Protein AF-A0AAV4UE41-F1 (afdb_monomer_lite)

Organism: Caerostris extrusa (NCBI:txid172846)

Structure (mmCIF, N/CA/C/O backbone):
data_AF-A0AAV4UE41-F1
#
_entry.id   AF-A0AAV4UE41-F1
#
loop_
_atom_site.group_PDB
_atom_site.id
_atom_site.type_symbol
_atom_site.label_atom_id
_atom_site.label_alt_id
_atom_site.label_comp_id
_atom_site.label_asym_id
_atom_site.label_entity_id
_atom_site.label_seq_id
_atom_site.pdbx_PDB_ins_code
_atom_site.Cartn_x
_atom_site.Cartn_y
_atom_site.Cartn_z
_atom_site.occupancy
_atom_site.B_iso_or_equiv
_atom_site.auth_seq_id
_atom_site.auth_comp_id
_atom_site.auth_asym_id
_atom_site.auth_atom_id
_atom_site.pdbx_PDB_model_num
ATOM 1 N N . MET A 1 1 ? -4.621 2.983 -0.440 1.00 83.88 1 MET A N 1
ATOM 2 C CA . MET A 1 1 ? -4.183 3.996 -1.448 1.00 83.88 1 MET A CA 1
ATOM 3 C C . MET A 1 1 ? -3.146 5.009 -0.924 1.00 83.88 1 MET A C 1
ATOM 5 O O . MET A 1 1 ? -2.341 5.491 -1.706 1.00 83.88 1 MET A O 1
ATOM 9 N N . CYS A 1 2 ? -3.103 5.334 0.379 1.00 90.38 2 CYS A N 1
ATOM 10 C CA . CYS A 1 2 ? -2.224 6.391 0.929 1.00 90.38 2 CYS A CA 1
ATOM 11 C C . CYS A 1 2 ? -0.725 6.255 0.574 1.00 90.38 2 CYS A C 1
ATOM 13 O O . CYS A 1 2 ? -0.108 7.206 0.104 1.00 90.38 2 CYS A O 1
ATOM 15 N N . LYS A 1 3 ? -0.146 5.058 0.737 1.00 90.69 3 LYS A N 1
ATOM 16 C CA . LYS A 1 3 ? 1.288 4.825 0.480 1.00 90.69 3 LYS A CA 1
ATOM 17 C C . LYS A 1 3 ? 1.675 5.012 -0.988 1.00 90.69 3 LYS A C 1
ATOM 19 O O . LYS A 1 3 ? 2.761 5.503 -1.273 1.00 90.69 3 LYS A O 1
ATOM 24 N N . GLU A 1 4 ? 0.792 4.626 -1.905 1.00 88.81 4 GLU A N 1
ATOM 25 C CA . GLU A 1 4 ? 1.003 4.823 -3.339 1.00 88.81 4 GLU A CA 1
ATOM 26 C C . GLU A 1 4 ? 0.993 6.313 -3.684 1.00 88.81 4 GLU A C 1
ATOM 28 O O . GLU A 1 4 ? 1.896 6.786 -4.366 1.00 88.81 4 GLU A O 1
ATOM 33 N N . ASN A 1 5 ? 0.072 7.081 -3.097 1.00 89.62 5 ASN A N 1
ATOM 34 C CA . ASN A 1 5 ? 0.054 8.534 -3.255 1.00 89.62 5 ASN A CA 1
ATOM 35 C C . ASN A 1 5 ? 1.329 9.209 -2.722 1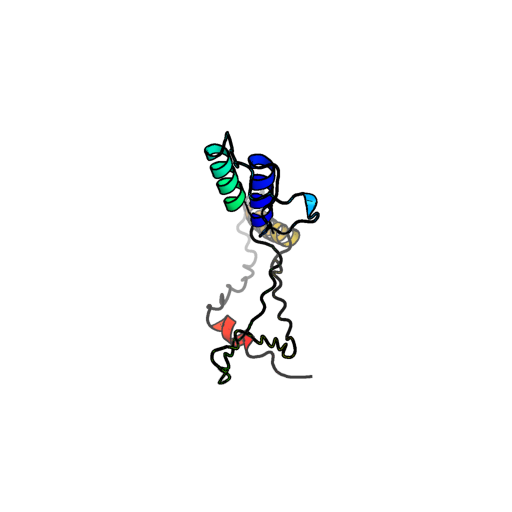.00 89.62 5 ASN A C 1
ATOM 37 O O . ASN A 1 5 ? 1.816 10.143 -3.354 1.00 89.62 5 ASN A O 1
ATOM 41 N N . CYS A 1 6 ? 1.906 8.731 -1.611 1.00 92.12 6 CYS A N 1
ATOM 42 C CA . CYS A 1 6 ? 3.202 9.231 -1.132 1.00 92.12 6 CYS A CA 1
ATOM 43 C C . CYS A 1 6 ? 4.314 9.004 -2.176 1.00 92.12 6 CYS A C 1
ATOM 45 O O . CYS A 1 6 ? 5.124 9.896 -2.429 1.00 92.12 6 CYS A O 1
ATOM 47 N N . MET A 1 7 ? 4.335 7.828 -2.815 1.00 89.69 7 MET A N 1
ATOM 48 C CA . MET A 1 7 ? 5.307 7.504 -3.868 1.00 89.69 7 MET A CA 1
ATOM 49 C C . MET A 1 7 ? 5.089 8.340 -5.131 1.00 89.69 7 MET A C 1
ATOM 51 O O . MET A 1 7 ? 6.060 8.824 -5.715 1.00 89.69 7 MET A O 1
ATOM 55 N N . ILE A 1 8 ? 3.830 8.553 -5.518 1.00 89.62 8 ILE A N 1
ATOM 56 C CA . ILE A 1 8 ? 3.451 9.442 -6.620 1.00 89.62 8 ILE A CA 1
ATOM 57 C C . ILE A 1 8 ? 3.985 10.847 -6.342 1.00 89.62 8 ILE A C 1
ATOM 59 O O . ILE A 1 8 ? 4.775 11.347 -7.140 1.00 89.62 8 ILE A O 1
ATOM 63 N N . TYR A 1 9 ? 3.663 11.427 -5.182 1.00 89.81 9 TYR A N 1
ATOM 64 C CA . TYR A 1 9 ? 4.123 12.761 -4.783 1.00 89.81 9 TYR A CA 1
ATOM 65 C C . TYR A 1 9 ? 5.651 12.891 -4.805 1.00 89.81 9 TYR A C 1
ATOM 67 O O . TYR A 1 9 ? 6.192 13.870 -5.330 1.00 89.81 9 TYR A O 1
ATOM 75 N N . PHE A 1 10 ? 6.358 11.889 -4.278 1.00 90.38 10 PHE A N 1
ATOM 76 C CA . PHE A 1 10 ? 7.816 11.846 -4.324 1.00 90.38 10 PHE A CA 1
ATOM 77 C C . PHE A 1 10 ? 8.319 11.861 -5.772 1.00 90.38 10 PHE A C 1
ATOM 79 O O . PHE A 1 10 ? 9.141 12.706 -6.128 1.00 90.38 10 PHE A O 1
ATOM 86 N N . SER A 1 11 ? 7.796 10.977 -6.626 1.00 87.50 11 SER A N 1
ATOM 87 C CA . SER A 1 11 ? 8.241 10.862 -8.019 1.00 87.50 11 SER A CA 1
ATOM 88 C C . SER A 1 11 ? 7.956 12.121 -8.843 1.00 87.50 11 SER A C 1
ATOM 90 O O . SER A 1 11 ? 8.850 12.615 -9.531 1.00 87.50 11 SER A O 1
ATOM 92 N N . THR A 1 12 ? 6.776 12.727 -8.694 1.00 88.00 12 THR A N 1
ATOM 93 C CA . THR A 1 12 ? 6.413 13.956 -9.410 1.00 88.00 12 THR A CA 1
ATOM 94 C C . THR A 1 12 ? 7.246 15.147 -8.959 1.00 88.00 12 THR A C 1
ATOM 96 O O . THR A 1 12 ? 7.590 16.001 -9.769 1.00 88.00 12 THR A O 1
ATOM 99 N N . THR A 1 13 ? 7.609 15.214 -7.680 1.00 87.94 13 THR A N 1
ATOM 100 C CA . THR A 1 13 ? 8.396 16.336 -7.148 1.00 87.94 13 THR A CA 1
ATOM 101 C C . THR A 1 13 ? 9.879 16.201 -7.494 1.00 87.94 13 THR A C 1
ATOM 103 O O . THR A 1 13 ? 10.534 17.183 -7.834 1.00 87.94 13 THR A O 1
ATOM 106 N N . CYS A 1 14 ? 10.403 14.978 -7.432 1.00 87.94 14 CYS A N 1
ATOM 107 C CA . CYS A 1 14 ? 11.822 14.665 -7.593 1.00 87.94 14 CYS A CA 1
ATOM 108 C C . CYS A 1 14 ? 12.214 14.521 -9.075 1.00 87.94 14 CYS A C 1
ATOM 110 O O . CYS A 1 14 ? 13.285 14.970 -9.473 1.00 87.94 14 CYS A O 1
ATOM 112 N N . TYR A 1 15 ? 11.329 13.953 -9.901 1.00 85.38 15 TYR A N 1
ATOM 113 C CA . TYR A 1 15 ? 11.615 13.605 -11.298 1.00 85.38 15 TYR A CA 1
ATOM 114 C C . TYR A 1 15 ? 10.673 14.260 -12.313 1.00 85.38 15 TYR A C 1
ATOM 116 O O . TYR A 1 15 ? 10.909 14.144 -13.513 1.00 85.38 15 TYR A O 1
ATOM 124 N N . ARG A 1 16 ? 9.621 14.961 -11.859 1.00 86.88 16 ARG A N 1
ATOM 125 C CA . ARG A 1 16 ? 8.569 15.547 -12.720 1.00 86.88 16 ARG A CA 1
ATOM 126 C C . ARG A 1 16 ? 7.885 14.529 -13.634 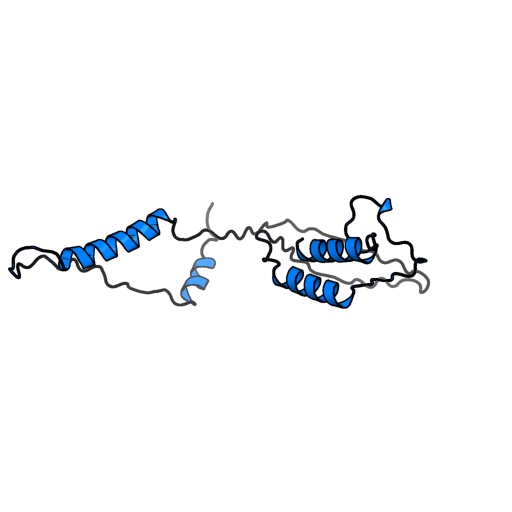1.00 86.88 16 ARG A C 1
ATOM 128 O O . ARG A 1 16 ? 7.362 14.890 -14.683 1.00 86.88 16 ARG A O 1
ATOM 135 N N . CYS A 1 17 ? 7.892 13.266 -13.226 1.00 86.88 17 CYS A N 1
ATOM 136 C CA . CYS A 1 17 ? 7.300 12.160 -13.957 1.00 86.88 17 CYS A CA 1
ATOM 137 C C . CYS A 1 17 ? 6.958 11.006 -13.005 1.00 86.88 17 CYS A C 1
ATOM 139 O O . CYS A 1 17 ? 7.407 10.965 -11.857 1.00 86.88 17 CYS A O 1
ATOM 141 N N . LEU A 1 18 ? 6.156 10.070 -13.499 1.00 87.31 18 LEU A N 1
ATOM 142 C CA . LEU A 1 18 ? 5.667 8.882 -12.816 1.00 87.31 18 LEU A CA 1
ATOM 143 C C . LEU A 1 18 ? 6.378 7.637 -13.341 1.00 87.31 18 LEU A C 1
ATOM 145 O O . LEU A 1 18 ? 6.675 7.504 -14.532 1.00 87.31 18 LEU A O 1
ATOM 149 N N . TRP A 1 19 ? 6.628 6.695 -12.438 1.00 81.00 19 TRP A N 1
ATOM 150 C CA . TRP A 1 19 ? 7.195 5.401 -12.799 1.00 81.00 19 TRP A CA 1
ATOM 151 C C . TRP A 1 19 ? 6.143 4.498 -13.448 1.00 81.00 19 TRP A C 1
ATOM 153 O O . TRP A 1 19 ? 4.966 4.555 -13.101 1.00 81.00 19 TRP A O 1
ATOM 163 N N . GLU A 1 20 ? 6.583 3.602 -14.337 1.00 78.88 20 GLU A N 1
ATOM 164 C CA . GLU A 1 20 ? 5.708 2.663 -15.065 1.00 78.88 20 GLU A CA 1
ATOM 165 C C . GLU A 1 20 ? 4.873 1.757 -14.141 1.00 78.88 20 GLU A C 1
ATOM 167 O O . GLU A 1 20 ? 3.815 1.283 -14.543 1.00 78.88 20 GLU A O 1
ATOM 172 N N . VAL A 1 21 ? 5.345 1.533 -12.911 1.00 80.00 21 VAL A N 1
ATOM 173 C CA . VAL A 1 21 ? 4.717 0.661 -11.906 1.00 80.00 21 VAL A CA 1
ATOM 174 C C . VAL A 1 21 ? 3.640 1.349 -11.060 1.00 80.00 21 VAL A C 1
ATOM 176 O O . VAL A 1 21 ? 2.994 0.679 -10.260 1.00 80.00 21 VAL A O 1
ATOM 179 N N . MET A 1 22 ? 3.462 2.667 -11.187 1.00 83.12 22 MET A N 1
ATOM 180 C CA . MET A 1 22 ? 2.451 3.418 -10.432 1.00 83.12 22 MET A CA 1
ATOM 181 C C . MET A 1 22 ? 1.132 3.476 -11.204 1.00 83.12 22 MET A C 1
ATOM 183 O O . MET A 1 22 ? 1.142 3.504 -12.437 1.00 83.12 22 MET A O 1
ATOM 187 N N . MET A 1 23 ? -0.008 3.546 -10.512 1.00 76.88 23 MET A N 1
ATOM 188 C CA . MET A 1 23 ? -1.277 3.833 -11.184 1.00 76.88 23 MET A CA 1
ATOM 189 C C . MET A 1 23 ? -1.305 5.302 -11.643 1.00 76.88 23 MET A C 1
ATOM 191 O O . MET A 1 23 ? -1.327 6.217 -10.823 1.00 76.88 23 MET A O 1
ATOM 195 N N . TYR A 1 24 ? -1.289 5.541 -12.959 1.00 72.44 24 TYR A N 1
ATOM 196 C CA . TYR A 1 24 ? -1.360 6.882 -13.558 1.00 72.44 24 TYR A CA 1
ATOM 197 C C . TYR A 1 24 ? -2.639 7.062 -14.383 1.00 72.44 24 TYR A C 1
ATOM 199 O O . TYR A 1 24 ? -3.095 6.148 -15.067 1.00 72.44 24 TYR A O 1
ATOM 207 N N . ASN A 1 25 ? -3.183 8.282 -14.362 1.00 69.62 25 ASN A N 1
ATOM 208 C CA . ASN A 1 25 ? -4.355 8.658 -15.159 1.00 69.62 25 ASN A CA 1
ATOM 209 C C . ASN A 1 25 ? -3.988 9.050 -16.600 1.00 69.62 25 ASN A C 1
ATOM 211 O O . ASN A 1 25 ? -4.840 8.988 -17.483 1.00 69.62 25 ASN A O 1
ATOM 215 N N . ASN A 1 26 ? -2.736 9.458 -16.852 1.00 76.25 26 ASN A N 1
ATOM 216 C CA . ASN A 1 26 ? -2.281 9.916 -18.162 1.00 76.25 26 ASN A CA 1
ATOM 217 C C . ASN A 1 26 ? -0.926 9.282 -18.538 1.00 76.25 26 ASN A C 1
ATOM 219 O O . ASN A 1 26 ? 0.046 9.437 -17.799 1.00 76.25 26 ASN A O 1
ATOM 223 N N . PRO A 1 27 ? -0.819 8.574 -19.679 1.00 69.50 27 PRO A N 1
ATOM 224 C CA . PRO A 1 27 ? 0.440 7.969 -20.118 1.00 69.50 27 PRO A CA 1
ATOM 225 C C . PRO A 1 27 ? 1.535 8.988 -20.467 1.00 69.50 27 PRO A C 1
ATOM 227 O O . PRO A 1 27 ? 2.697 8.593 -20.557 1.00 69.50 27 PRO A O 1
ATOM 230 N N . ALA A 1 28 ? 1.192 10.267 -20.660 1.00 69.56 28 ALA A N 1
ATOM 231 C CA . ALA A 1 28 ? 2.156 11.336 -20.927 1.00 69.56 28 ALA A CA 1
ATOM 232 C C . ALA A 1 28 ? 3.055 11.666 -19.721 1.00 69.56 28 ALA A C 1
ATOM 234 O O . ALA A 1 28 ? 4.144 12.197 -19.910 1.00 69.56 28 ALA A O 1
ATOM 235 N N . ASP A 1 29 ? 2.640 11.303 -18.504 1.00 76.44 29 ASP A N 1
ATOM 236 C CA . ASP A 1 29 ? 3.389 11.605 -17.280 1.00 76.44 29 ASP A CA 1
ATOM 237 C C . ASP A 1 29 ? 4.511 10.590 -17.004 1.00 76.44 29 ASP A C 1
ATOM 239 O O . ASP A 1 29 ? 5.170 10.663 -15.971 1.00 76.44 29 ASP A O 1
ATOM 243 N N . LYS A 1 30 ? 4.748 9.621 -17.897 1.00 83.62 30 LYS A N 1
ATOM 244 C CA . LYS A 1 30 ? 5.756 8.573 -17.696 1.00 83.62 30 LYS A CA 1
ATOM 245 C C . LYS A 1 30 ? 7.182 9.098 -17.810 1.00 83.62 30 LYS A C 1
ATOM 247 O O . LYS A 1 30 ? 7.538 9.811 -18.745 1.00 83.62 30 LYS A O 1
ATOM 252 N N . CYS A 1 31 ? 8.031 8.638 -16.899 1.00 81.19 31 CYS A N 1
ATOM 253 C CA . CYS A 1 31 ? 9.468 8.857 -16.972 1.00 81.19 31 CYS A CA 1
ATOM 254 C C . CYS A 1 31 ? 10.070 8.166 -18.209 1.00 81.19 31 CYS A C 1
ATOM 256 O O . CYS A 1 31 ? 9.893 6.962 -18.401 1.00 81.19 31 CYS A O 1
ATOM 258 N N . ASN A 1 32 ? 10.817 8.907 -19.036 1.00 82.75 32 ASN A N 1
ATOM 259 C CA . ASN A 1 32 ? 11.579 8.317 -20.137 1.00 82.75 32 ASN A CA 1
ATOM 260 C C . ASN A 1 32 ? 12.880 7.697 -19.600 1.00 82.75 32 ASN A C 1
ATOM 262 O O . ASN A 1 32 ? 13.552 8.284 -18.756 1.00 82.75 32 ASN A O 1
ATOM 266 N N . LYS A 1 33 ? 13.277 6.527 -20.106 1.00 72.69 33 LYS A N 1
ATOM 267 C CA . LYS A 1 33 ? 14.440 5.767 -19.605 1.00 72.69 33 LYS A CA 1
ATOM 268 C C . LYS A 1 33 ? 15.791 6.469 -19.820 1.00 72.69 33 LYS A C 1
ATOM 270 O O . LYS A 1 33 ? 16.793 5.998 -19.297 1.00 72.69 33 LYS A O 1
ATOM 275 N N . SER A 1 34 ? 15.833 7.559 -20.591 1.00 64.19 34 SER A N 1
ATOM 276 C CA . SER A 1 34 ? 17.070 8.209 -21.043 1.00 64.19 34 SER A CA 1
ATOM 277 C C . SER A 1 34 ? 17.442 9.505 -20.318 1.00 64.19 34 SER A C 1
ATOM 279 O O . SER A 1 34 ? 18.439 10.116 -20.693 1.00 64.19 34 SER A O 1
ATOM 281 N N . SER A 1 35 ? 16.650 9.986 -19.358 1.00 60.12 35 SER A N 1
ATOM 282 C CA . SER A 1 35 ? 16.989 11.205 -18.613 1.00 60.12 35 SER A CA 1
ATOM 283 C C . SER A 1 35 ? 17.756 10.864 -17.342 1.00 60.12 35 SER A C 1
ATOM 285 O O . SER A 1 35 ? 17.285 10.058 -16.543 1.00 60.12 35 SER A O 1
ATOM 287 N N . ASP A 1 36 ?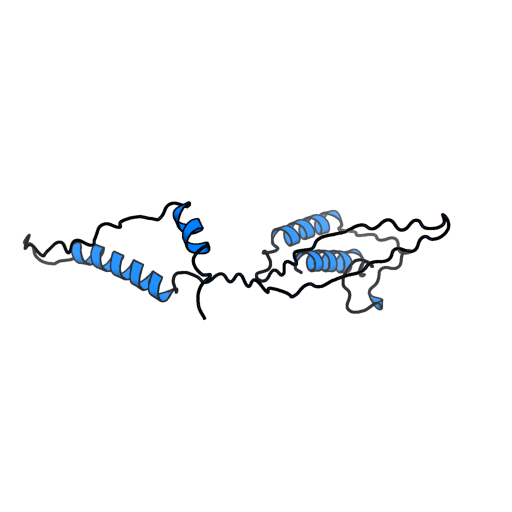 18.908 11.506 -17.133 1.00 60.59 36 ASP A N 1
ATOM 288 C CA . ASP A 1 36 ? 19.601 11.495 -15.846 1.00 60.59 36 ASP A CA 1
ATOM 289 C C . ASP A 1 36 ? 18.668 12.067 -14.774 1.00 60.59 36 ASP A C 1
ATOM 291 O O . ASP A 1 36 ? 18.402 13.268 -14.697 1.00 60.59 36 ASP A O 1
ATOM 295 N N . PHE A 1 37 ? 18.119 11.169 -13.963 1.00 71.25 37 PHE A N 1
ATOM 296 C CA . PHE A 1 37 ? 17.182 11.483 -12.898 1.00 71.25 37 PHE A CA 1
ATOM 297 C C . PHE A 1 37 ? 17.935 12.053 -11.697 1.00 71.25 37 PHE A C 1
ATOM 299 O O . PHE A 1 37 ? 18.181 11.362 -10.704 1.00 71.25 37 PHE A O 1
ATOM 306 N N . PHE A 1 38 ? 18.323 13.323 -11.787 1.00 78.44 38 PHE A N 1
ATOM 307 C CA . PHE A 1 38 ? 18.937 14.022 -10.669 1.00 78.44 38 PHE A CA 1
ATOM 308 C C . PHE A 1 38 ? 17.872 14.649 -9.769 1.00 78.44 38 PHE A C 1
ATOM 310 O O . PHE A 1 38 ? 17.051 15.447 -10.210 1.00 78.44 38 PHE A O 1
ATOM 317 N N . CYS A 1 39 ? 17.917 14.294 -8.488 1.00 84.31 39 CYS A N 1
ATOM 318 C CA . CYS A 1 39 ? 17.044 14.847 -7.467 1.00 84.31 39 CYS A CA 1
ATOM 319 C C . CYS A 1 39 ? 17.893 15.573 -6.437 1.00 84.31 39 CYS A C 1
ATOM 321 O O . CYS A 1 39 ? 18.512 14.959 -5.570 1.00 84.31 39 CYS A O 1
ATOM 323 N N . GLU A 1 40 ? 17.922 16.894 -6.563 1.00 84.44 40 GLU A N 1
ATOM 324 C CA . GLU A 1 40 ? 18.807 17.783 -5.809 1.00 84.44 40 GLU A CA 1
ATOM 325 C C . GLU A 1 40 ? 18.595 17.691 -4.289 1.00 84.44 40 GLU A C 1
ATOM 327 O O . GLU A 1 40 ? 19.534 17.846 -3.516 1.00 84.44 40 GLU A O 1
ATOM 332 N N . ARG A 1 41 ? 17.375 17.345 -3.852 1.00 87.12 41 ARG A N 1
ATOM 333 C CA . ARG A 1 41 ? 16.997 17.169 -2.437 1.00 87.12 41 ARG A CA 1
ATOM 334 C C . ARG A 1 41 ? 16.608 15.734 -2.092 1.00 87.12 41 ARG A C 1
ATOM 336 O O . ARG A 1 41 ? 15.628 15.503 -1.388 1.00 87.12 41 ARG A O 1
ATOM 343 N N . LYS A 1 42 ? 17.354 14.751 -2.597 1.00 87.00 42 LYS A N 1
ATOM 344 C CA . LYS A 1 42 ? 17.026 13.330 -2.400 1.00 87.00 42 LYS A CA 1
ATOM 345 C C . LYS A 1 42 ? 16.888 12.938 -0.924 1.00 87.00 42 LYS A C 1
ATOM 347 O O . LYS A 1 42 ? 15.933 12.255 -0.578 1.00 87.00 42 LYS A O 1
ATOM 352 N N . GLU A 1 43 ? 17.815 13.361 -0.067 1.00 90.44 43 GLU A N 1
ATOM 353 C CA . GLU A 1 43 ? 17.818 12.984 1.357 1.00 90.44 43 GLU A CA 1
ATOM 354 C C . GLU A 1 43 ? 16.602 13.537 2.103 1.00 90.44 43 GLU A C 1
ATOM 356 O O . GLU A 1 43 ? 15.887 12.780 2.755 1.00 90.44 43 GLU A O 1
ATOM 361 N N . GLN A 1 44 ? 16.306 14.828 1.927 1.00 91.06 44 GLN A N 1
ATOM 362 C CA . GLN A 1 44 ? 15.129 15.456 2.526 1.00 91.06 44 GLN A CA 1
ATOM 363 C C . GLN A 1 44 ? 13.832 14.801 2.031 1.00 91.06 44 GLN A C 1
ATOM 365 O O . GLN A 1 44 ? 12.961 14.459 2.824 1.00 91.06 44 GLN A O 1
ATOM 370 N N . MET A 1 45 ? 13.722 14.554 0.724 1.00 87.12 45 MET A N 1
ATOM 371 C CA . MET A 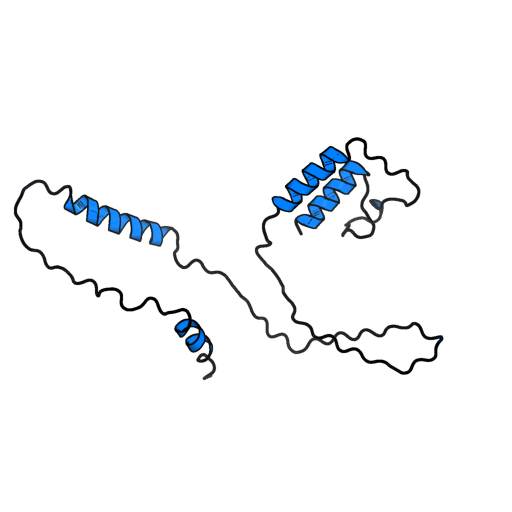1 45 ? 12.528 13.934 0.144 1.00 87.12 45 MET A CA 1
ATOM 372 C C . MET A 1 45 ? 12.333 12.487 0.616 1.00 87.12 45 MET A C 1
ATOM 374 O O . MET A 1 45 ? 11.200 12.033 0.750 1.00 87.12 45 MET A O 1
ATOM 378 N N . LEU A 1 46 ? 13.417 11.746 0.876 1.00 90.44 46 LEU A N 1
ATOM 379 C CA . LEU A 1 46 ? 13.340 10.404 1.460 1.00 90.44 46 LEU A CA 1
ATOM 380 C C . LEU A 1 46 ? 12.839 10.441 2.906 1.00 90.44 46 LEU A C 1
ATOM 382 O O . LEU A 1 46 ? 12.074 9.560 3.300 1.00 90.44 46 LEU A O 1
ATOM 386 N N . GLN A 1 47 ? 13.235 11.455 3.676 1.00 93.56 47 GLN A N 1
ATOM 387 C CA . GLN A 1 47 ? 12.716 11.659 5.024 1.00 93.56 47 GLN A CA 1
ATOM 388 C C . GLN A 1 47 ? 11.218 11.993 4.994 1.00 93.56 47 GLN A C 1
ATOM 390 O O . GLN A 1 47 ? 10.434 11.317 5.657 1.00 93.56 47 GLN A O 1
ATOM 395 N N . GLU A 1 48 ? 10.806 12.950 4.15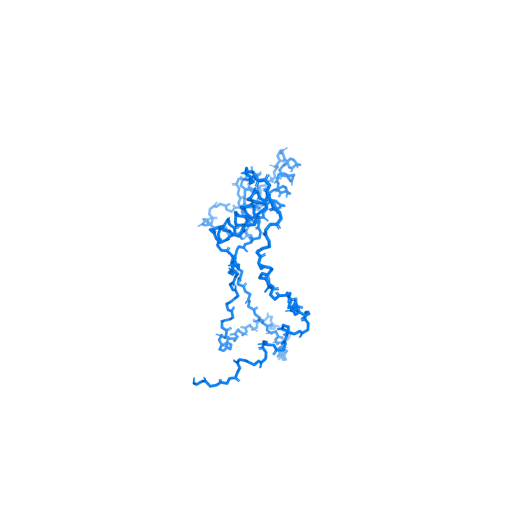9 1.00 91.88 48 GLU A N 1
ATOM 396 C CA . GLU A 1 48 ? 9.392 13.311 3.975 1.00 91.88 48 GLU A CA 1
ATOM 397 C C . GLU A 1 48 ? 8.553 12.116 3.493 1.00 91.88 48 GLU A C 1
ATOM 399 O O . GLU A 1 48 ? 7.415 11.923 3.921 1.00 91.88 48 GLU A O 1
ATOM 404 N N . LEU A 1 49 ? 9.122 11.262 2.635 1.00 93.00 49 LEU A N 1
ATOM 405 C CA . LEU A 1 49 ? 8.480 10.026 2.196 1.00 93.00 49 LEU A CA 1
ATOM 406 C C . LEU A 1 49 ? 8.286 9.038 3.356 1.00 93.00 49 LEU A C 1
ATOM 408 O O . LEU A 1 49 ? 7.231 8.404 3.443 1.00 93.00 49 LEU A O 1
ATOM 412 N N . GLY A 1 50 ? 9.283 8.908 4.236 1.00 94.06 50 GLY A N 1
ATOM 413 C CA . GLY A 1 50 ? 9.187 8.111 5.459 1.00 94.06 50 GLY A CA 1
ATOM 414 C C . GLY A 1 50 ? 8.063 8.614 6.362 1.00 94.06 50 GLY A C 1
ATOM 415 O O . GLY A 1 50 ? 7.146 7.861 6.685 1.00 94.06 50 GLY A O 1
ATOM 416 N N . GLU A 1 51 ? 8.062 9.914 6.650 1.00 95.38 51 GLU A N 1
ATOM 417 C CA . GLU A 1 51 ? 7.025 10.564 7.456 1.00 95.38 51 GLU A CA 1
ATOM 418 C C . GLU A 1 51 ? 5.627 10.417 6.831 1.00 95.38 51 GLU A C 1
ATOM 420 O O . GLU A 1 51 ? 4.663 10.108 7.533 1.00 95.38 51 GLU A O 1
ATOM 425 N N . CYS A 1 52 ? 5.493 10.567 5.509 1.00 94.31 52 CYS A N 1
ATOM 426 C CA . CYS A 1 52 ? 4.230 10.347 4.795 1.00 94.31 52 CYS A CA 1
ATOM 427 C C . CYS A 1 52 ? 3.733 8.909 4.973 1.00 94.31 52 CYS A C 1
ATOM 429 O O . CYS A 1 52 ? 2.558 8.672 5.266 1.00 94.31 52 CYS A O 1
ATOM 431 N N . ARG A 1 53 ? 4.637 7.934 4.831 1.00 93.25 53 ARG A N 1
ATOM 432 C CA . ARG A 1 53 ? 4.310 6.510 4.931 1.00 93.25 53 ARG A CA 1
ATOM 433 C C . ARG A 1 53 ? 3.904 6.108 6.344 1.00 93.25 53 ARG A C 1
ATOM 435 O O . ARG A 1 53 ? 3.011 5.269 6.484 1.00 93.25 53 ARG A O 1
ATOM 442 N N . ASP A 1 54 ? 4.544 6.687 7.350 1.00 94.56 54 ASP A N 1
ATOM 443 C CA . ASP A 1 54 ? 4.298 6.377 8.758 1.00 94.56 54 ASP A CA 1
ATOM 444 C C . ASP A 1 54 ? 3.027 7.065 9.275 1.00 94.56 54 ASP A C 1
ATOM 446 O O . ASP A 1 54 ? 2.276 6.478 10.054 1.00 94.56 54 ASP A O 1
ATOM 450 N N . ASN A 1 55 ? 2.707 8.252 8.754 1.00 95.38 55 ASN A N 1
ATOM 451 C CA . ASN A 1 55 ? 1.452 8.951 9.043 1.00 95.38 55 ASN A CA 1
ATOM 452 C C . ASN A 1 55 ? 0.239 8.394 8.274 1.00 95.38 55 ASN A C 1
ATOM 454 O O . ASN A 1 55 ? -0.899 8.816 8.518 1.00 95.38 55 ASN A O 1
ATOM 458 N N . CYS A 1 56 ? 0.434 7.437 7.359 1.00 93.62 56 CYS A N 1
ATOM 459 C CA . CYS A 1 56 ? -0.677 6.789 6.672 1.00 93.62 56 CYS A CA 1
ATOM 460 C C . CYS A 1 56 ? -1.517 5.967 7.655 1.00 93.62 56 CYS A C 1
ATOM 462 O O . CYS A 1 56 ? -1.127 4.888 8.109 1.00 93.62 56 CYS A O 1
ATOM 464 N N . LYS A 1 57 ? -2.738 6.442 7.910 1.00 90.75 57 LYS A N 1
ATOM 465 C CA . LYS A 1 57 ? -3.746 5.684 8.652 1.00 90.75 57 LYS A CA 1
ATOM 466 C C . LYS A 1 57 ? -4.118 4.405 7.892 1.00 90.75 57 LYS A C 1
ATOM 468 O O . LYS A 1 57 ? -4.107 4.398 6.657 1.00 90.75 57 LYS A O 1
ATOM 473 N N . PRO A 1 58 ? -4.458 3.318 8.604 1.00 87.62 58 PRO A N 1
ATOM 474 C CA . PRO A 1 58 ? -4.985 2.130 7.953 1.00 87.62 58 PRO A CA 1
ATOM 475 C C . PRO A 1 58 ? -6.292 2.470 7.228 1.00 87.62 58 PRO A C 1
ATOM 477 O O . PRO A 1 58 ? -7.111 3.225 7.748 1.00 87.62 58 PRO A O 1
ATOM 480 N N . ASP A 1 59 ? -6.493 1.883 6.048 1.00 84.81 59 ASP A N 1
ATOM 481 C CA . ASP A 1 59 ? -7.746 2.043 5.309 1.00 84.81 59 ASP A CA 1
ATOM 482 C C . ASP A 1 59 ? -8.928 1.534 6.161 1.00 84.81 59 ASP A C 1
ATOM 484 O O . ASP A 1 59 ? -8.861 0.443 6.740 1.00 84.81 59 ASP A O 1
ATOM 488 N N . CYS A 1 60 ? -10.000 2.332 6.245 1.00 83.69 60 CYS A N 1
ATOM 489 C CA . CYS A 1 60 ? -11.213 1.994 7.004 1.00 83.69 60 CYS A CA 1
ATOM 490 C C . CYS A 1 60 ? -11.964 0.807 6.393 1.00 83.69 60 CYS A C 1
ATOM 492 O O . CYS A 1 60 ? -12.600 0.037 7.106 1.00 83.69 60 CYS A O 1
ATOM 494 N N . VAL A 1 61 ? -11.883 0.669 5.069 1.00 83.81 61 VAL A N 1
ATOM 495 C CA . VAL A 1 61 ? -12.486 -0.425 4.312 1.00 83.81 61 VAL A CA 1
ATOM 496 C C . VAL A 1 61 ? -11.360 -1.264 3.735 1.00 83.81 61 VAL A C 1
ATOM 498 O O . VAL A 1 61 ? -10.478 -0.749 3.049 1.00 83.81 61 VAL A O 1
ATOM 501 N N . LYS A 1 62 ? -11.383 -2.564 4.028 1.00 84.50 62 LYS A N 1
ATOM 502 C CA . LYS A 1 62 ? -10.409 -3.528 3.519 1.00 84.50 62 LYS A CA 1
ATOM 503 C C . LYS A 1 62 ? -11.157 -4.698 2.905 1.00 84.50 62 LYS A C 1
ATOM 505 O O . LYS A 1 62 ? -11.863 -5.408 3.612 1.00 84.50 62 LYS A O 1
ATOM 510 N N . PHE A 1 63 ? -10.958 -4.908 1.610 1.00 84.25 63 PHE A N 1
ATOM 511 C CA . PHE A 1 63 ? -11.417 -6.107 0.922 1.00 84.25 63 PHE A CA 1
ATOM 512 C C . PHE A 1 63 ? -10.321 -7.165 1.014 1.00 84.25 63 PHE A C 1
ATOM 514 O O . PHE A 1 63 ? -9.158 -6.888 0.713 1.00 84.25 63 PHE A O 1
ATOM 521 N N . LYS A 1 64 ? -10.680 -8.362 1.472 1.00 84.19 64 LYS A N 1
ATOM 522 C CA . LYS A 1 64 ? -9.794 -9.525 1.477 1.00 84.19 64 LYS A CA 1
ATOM 523 C C . LYS A 1 64 ? -10.466 -10.619 0.670 1.00 84.19 64 LYS A C 1
ATOM 525 O O . LYS A 1 64 ? -11.613 -10.948 0.943 1.00 84.19 64 LYS A O 1
ATOM 530 N N . TYR A 1 65 ? -9.731 -11.167 -0.283 1.00 86.00 65 TYR A N 1
ATOM 531 C CA . TYR A 1 65 ? -10.179 -12.288 -1.091 1.00 86.00 65 TYR A CA 1
ATOM 532 C C . TYR A 1 65 ? -9.368 -13.505 -0.652 1.00 86.00 65 TYR A C 1
ATOM 534 O O . TYR A 1 65 ? -8.148 -13.493 -0.844 1.00 86.00 65 TYR A O 1
ATOM 542 N N . PRO A 1 66 ? -9.975 -14.502 0.015 1.00 86.19 66 PRO A N 1
ATOM 543 C CA . PRO A 1 66 ? -9.307 -15.779 0.200 1.00 86.19 66 PRO A CA 1
ATOM 544 C C . PRO A 1 66 ? -9.093 -16.402 -1.181 1.00 86.19 66 PRO A C 1
ATOM 546 O O . PRO A 1 66 ? -9.958 -16.314 -2.050 1.00 86.19 66 PRO A O 1
ATOM 549 N N . TYR A 1 67 ? -7.922 -16.981 -1.403 1.00 88.56 67 TYR A N 1
ATOM 550 C CA . TYR A 1 67 ? -7.604 -17.643 -2.658 1.00 88.56 67 TYR A CA 1
ATOM 551 C C . TYR A 1 67 ? -6.765 -18.883 -2.388 1.00 88.56 67 TYR A C 1
ATOM 553 O O . TYR A 1 67 ? -5.977 -18.928 -1.439 1.00 88.56 67 TYR A O 1
ATOM 561 N N . THR A 1 68 ? -6.915 -19.866 -3.265 1.00 89.31 68 THR A N 1
ATOM 562 C CA . THR A 1 68 ? -6.114 -21.086 -3.283 1.00 89.31 68 THR A CA 1
ATOM 563 C C . THR A 1 68 ? -5.426 -21.165 -4.636 1.00 89.31 68 THR A C 1
ATOM 565 O O . THR A 1 68 ? -6.044 -20.910 -5.667 1.00 89.31 68 THR A O 1
ATOM 568 N N . ILE A 1 69 ? -4.125 -21.455 -4.629 1.00 91.56 69 ILE A N 1
ATOM 569 C CA . ILE A 1 69 ? -3.336 -21.610 -5.851 1.00 91.56 69 ILE A CA 1
ATOM 570 C C . ILE A 1 69 ? -3.136 -23.101 -6.077 1.00 91.56 69 ILE A C 1
ATOM 572 O O . ILE A 1 69 ? -2.557 -23.783 -5.234 1.00 91.56 69 ILE A O 1
ATOM 576 N N . GLU A 1 70 ? -3.595 -23.584 -7.226 1.00 91.31 70 GLU A N 1
ATOM 577 C CA . GLU A 1 70 ? -3.340 -24.943 -7.685 1.00 91.31 70 GLU A CA 1
ATOM 578 C C . GLU A 1 70 ? -2.444 -24.891 -8.920 1.00 91.31 70 GLU A C 1
ATOM 580 O O . GLU A 1 70 ? -2.834 -24.403 -9.981 1.00 91.31 70 GLU A O 1
ATOM 585 N N . GLU A 1 71 ? -1.219 -25.392 -8.787 1.00 89.06 71 GLU A N 1
ATOM 586 C CA . GLU A 1 71 ? -0.292 -25.490 -9.909 1.00 89.06 71 GLU A CA 1
ATOM 587 C C . GLU A 1 71 ? -0.516 -26.807 -10.642 1.00 89.06 71 GLU A C 1
ATOM 589 O O . GLU A 1 71 ? -0.532 -27.881 -10.042 1.00 89.06 71 GLU A O 1
ATOM 594 N N . HIS A 1 72 ? -0.716 -26.737 -11.955 1.00 83.12 72 HIS A N 1
ATOM 595 C CA . HIS A 1 72 ? -0.833 -27.919 -12.799 1.00 83.12 72 HIS A CA 1
ATOM 596 C C . HIS A 1 72 ? 0.271 -27.875 -13.847 1.00 83.12 72 HIS A C 1
ATOM 598 O O . HIS A 1 72 ? 0.218 -27.110 -14.813 1.00 83.12 72 HIS A O 1
ATOM 604 N N . THR A 1 73 ? 1.285 -28.717 -13.667 1.00 77.81 73 THR A N 1
ATOM 605 C CA . THR A 1 73 ? 2.331 -28.919 -14.666 1.00 77.81 73 THR A CA 1
ATOM 606 C C . THR A 1 73 ? 1.755 -29.727 -15.819 1.00 77.81 73 THR A C 1
ATOM 608 O O . THR A 1 73 ? 1.583 -30.942 -15.750 1.00 77.81 73 THR A O 1
ATOM 611 N N . ARG A 1 74 ? 1.443 -29.043 -16.918 1.00 70.75 74 ARG A N 1
ATOM 612 C CA . ARG A 1 74 ? 1.258 -29.720 -18.201 1.00 70.75 74 ARG A CA 1
ATOM 613 C C . ARG A 1 74 ? 2.643 -30.120 -18.701 1.00 70.75 74 ARG A C 1
ATOM 615 O O . ARG A 1 74 ? 3.560 -29.303 -18.661 1.00 70.75 74 ARG A O 1
ATOM 622 N N . ILE A 1 75 ? 2.803 -31.362 -19.157 1.00 71.31 75 ILE A N 1
ATOM 623 C CA . ILE A 1 75 ? 4.005 -31.773 -19.891 1.00 71.31 75 ILE A CA 1
ATOM 624 C C . ILE A 1 75 ? 4.000 -30.951 -21.178 1.00 71.31 75 ILE A C 1
ATOM 626 O O . ILE A 1 75 ? 3.228 -31.229 -22.094 1.00 71.31 75 ILE A O 1
ATOM 630 N N . LYS A 1 76 ? 4.779 -29.873 -21.190 1.00 63.06 76 LYS A N 1
ATOM 631 C CA . LYS A 1 76 ? 4.932 -28.986 -22.337 1.00 63.06 76 LYS A CA 1
ATOM 632 C C . LYS A 1 76 ? 6.209 -29.346 -23.074 1.00 63.06 76 LYS A C 1
ATOM 634 O O . LYS A 1 76 ? 7.211 -29.705 -22.453 1.00 63.06 76 LYS A O 1
ATOM 639 N N . ASP A 1 77 ? 6.173 -29.232 -24.396 1.00 72.50 77 ASP A N 1
ATOM 640 C CA . ASP A 1 77 ? 7.388 -29.252 -25.198 1.00 72.50 77 ASP A CA 1
ATOM 641 C C . ASP A 1 77 ? 8.354 -28.166 -24.690 1.00 72.50 77 ASP A C 1
ATOM 643 O O . ASP A 1 77 ? 7.917 -27.068 -24.340 1.00 72.50 77 ASP A O 1
ATOM 647 N N . PRO A 1 78 ? 9.675 -28.404 -24.693 1.00 69.12 78 PRO A N 1
ATOM 648 C CA . PRO A 1 78 ? 10.673 -27.492 -24.120 1.00 69.12 78 PRO A CA 1
ATOM 649 C C . PRO A 1 78 ? 10.751 -26.110 -24.799 1.00 69.12 78 PRO A C 1
ATOM 651 O O . PRO A 1 78 ? 11.535 -25.263 -24.381 1.00 69.12 78 PRO A O 1
ATOM 654 N N . LYS A 1 79 ? 9.970 -25.876 -25.862 1.00 73.44 79 LYS A N 1
ATOM 655 C CA . LYS A 1 79 ? 9.863 -24.595 -26.575 1.00 73.44 79 LYS A CA 1
ATOM 656 C C . LYS A 1 79 ? 8.621 -23.784 -26.208 1.00 73.44 79 LYS A C 1
ATOM 658 O O . LYS A 1 79 ? 8.519 -22.644 -26.653 1.00 73.44 79 LYS A O 1
ATOM 663 N N . ASP A 1 80 ? 7.689 -24.345 -25.445 1.00 76.06 80 ASP A N 1
ATOM 664 C CA . ASP A 1 80 ? 6.450 -23.660 -25.093 1.00 76.06 80 ASP A CA 1
ATOM 665 C C . ASP A 1 80 ? 6.591 -22.961 -23.733 1.00 76.06 80 ASP A C 1
ATOM 667 O O . ASP A 1 80 ? 6.529 -23.586 -22.675 1.00 76.06 80 ASP A O 1
ATOM 671 N N . SER A 1 81 ? 6.801 -21.643 -23.768 1.00 79.12 81 SER A N 1
ATOM 672 C CA . SER A 1 81 ? 6.891 -20.775 -22.586 1.00 79.12 81 SER A CA 1
ATOM 673 C C . SER A 1 81 ? 5.536 -20.202 -22.155 1.00 79.12 81 SER A C 1
ATOM 675 O O . SER A 1 81 ? 5.481 -19.240 -21.386 1.00 79.12 81 SER A O 1
ATOM 677 N N . THR A 1 82 ? 4.429 -20.763 -22.645 1.00 82.38 82 THR A N 1
ATOM 678 C CA . THR A 1 82 ? 3.090 -20.259 -22.333 1.00 82.38 82 THR A CA 1
ATOM 679 C C . THR A 1 82 ? 2.714 -20.576 -20.882 1.00 82.38 82 THR A C 1
ATOM 681 O O . THR A 1 82 ? 2.827 -21.721 -20.441 1.00 82.38 82 THR A O 1
ATOM 684 N N . ILE A 1 83 ? 2.216 -19.588 -20.139 1.00 83.62 83 ILE A N 1
ATOM 685 C CA . ILE A 1 83 ? 1.648 -19.769 -18.796 1.00 83.62 83 ILE A CA 1
ATOM 686 C C . ILE A 1 83 ? 0.133 -19.609 -18.922 1.00 83.62 83 ILE A C 1
ATOM 688 O O . ILE A 1 83 ? -0.342 -18.533 -19.275 1.00 83.62 83 ILE A O 1
ATOM 692 N N . ASP A 1 84 ? -0.617 -20.676 -18.639 1.00 85.75 84 ASP A N 1
ATOM 693 C CA . ASP A 1 84 ? -2.081 -20.631 -18.598 1.00 85.75 84 ASP A CA 1
ATOM 694 C C . ASP A 1 84 ? -2.529 -20.330 -17.167 1.00 85.75 84 ASP A C 1
ATOM 696 O O . ASP A 1 84 ? -2.289 -21.126 -16.259 1.00 85.75 84 ASP A O 1
ATOM 700 N N . ILE A 1 85 ? -3.194 -19.192 -16.966 1.00 89.38 85 ILE A N 1
ATOM 701 C CA . ILE A 1 85 ? -3.759 -18.797 -15.671 1.00 89.38 85 ILE A CA 1
ATOM 702 C C . ILE A 1 85 ? -5.276 -18.931 -15.764 1.00 89.38 85 ILE A C 1
ATOM 704 O O . ILE A 1 85 ? -5.917 -18.238 -16.553 1.00 89.38 85 ILE A O 1
ATOM 708 N N . VAL A 1 86 ? -5.858 -19.816 -14.955 1.00 89.56 86 VAL A N 1
ATOM 709 C CA . VAL A 1 86 ? -7.312 -19.993 -14.863 1.00 89.56 86 VAL A CA 1
ATOM 710 C C . VAL A 1 86 ? -7.773 -19.475 -13.509 1.00 89.56 86 VAL A C 1
ATOM 712 O O . VAL A 1 86 ? -7.447 -20.055 -12.479 1.00 89.56 86 VAL A O 1
ATOM 715 N N . VAL A 1 87 ? -8.538 -18.383 -13.511 1.00 90.25 87 VAL A N 1
ATOM 716 C CA . VAL A 1 87 ? -9.154 -17.829 -12.299 1.00 90.25 87 VAL A CA 1
ATOM 717 C C . VAL A 1 87 ? -10.571 -18.377 -12.192 1.00 90.25 87 VAL A C 1
ATOM 719 O O . VAL A 1 87 ? -11.401 -18.122 -13.065 1.00 90.25 87 VAL A O 1
ATOM 722 N N . ARG A 1 88 ? -10.843 -19.144 -11.136 1.00 88.88 88 ARG A N 1
ATOM 723 C CA . ARG A 1 88 ? -12.188 -19.612 -10.790 1.00 88.88 88 ARG A CA 1
ATOM 724 C C . ARG A 1 88 ? -12.667 -18.854 -9.560 1.00 88.88 88 ARG A C 1
ATOM 726 O O . ARG A 1 88 ? -11.909 -18.683 -8.612 1.00 88.88 88 ARG A O 1
ATOM 733 N N . VAL A 1 89 ? -13.898 -18.361 -9.623 1.00 84.94 89 VAL A N 1
ATOM 734 C CA . VAL A 1 89 ? -14.572 -17.697 -8.507 1.00 84.94 89 VAL A CA 1
ATOM 735 C C . VAL A 1 89 ? -15.689 -18.633 -8.083 1.00 84.94 89 VAL A C 1
ATOM 737 O O . VAL A 1 89 ? -16.706 -18.717 -8.769 1.00 84.94 89 VAL A O 1
ATOM 740 N N . ASP A 1 90 ? -15.458 -19.371 -7.005 1.00 79.69 90 ASP A N 1
ATOM 741 C CA . ASP A 1 90 ? -16.509 -20.156 -6.363 1.00 79.69 90 ASP A CA 1
ATOM 742 C C . ASP A 1 90 ? -17.478 -19.195 -5.655 1.00 79.69 90 ASP A C 1
ATOM 744 O O . ASP A 1 90 ? -17.092 -18.071 -5.316 1.00 79.69 90 ASP A O 1
ATOM 748 N N . GLU A 1 91 ? -18.749 -19.589 -5.520 1.00 71.75 91 GLU A N 1
ATOM 749 C CA . GLU A 1 91 ? -19.851 -18.732 -5.056 1.00 71.75 91 GLU A CA 1
ATOM 750 C C . GLU A 1 91 ? -19.427 -17.827 -3.885 1.00 71.75 91 GLU A C 1
ATOM 752 O O . GLU A 1 91 ? -19.042 -18.323 -2.824 1.00 71.75 91 GLU A O 1
ATOM 757 N N . PRO A 1 92 ? -19.435 -16.492 -4.065 1.00 66.25 92 PRO A N 1
ATOM 758 C CA . PRO A 1 92 ? -18.818 -15.608 -3.096 1.00 66.25 92 PRO A CA 1
ATOM 759 C C . PRO A 1 92 ? -19.716 -15.478 -1.867 1.00 66.25 92 PRO A C 1
ATOM 761 O O . PRO A 1 92 ? -20.647 -14.671 -1.843 1.00 66.25 92 PRO A O 1
ATOM 764 N N . GLU A 1 93 ? -19.403 -16.216 -0.808 1.00 68.44 93 GLU A N 1
ATOM 765 C CA . GLU A 1 93 ? -19.874 -15.877 0.530 1.00 68.44 93 GLU A CA 1
ATOM 766 C C . GLU A 1 93 ? -19.219 -14.554 0.954 1.00 68.44 93 GLU A C 1
ATOM 768 O O . GLU A 1 93 ? -18.053 -14.485 1.357 1.00 68.44 93 GLU A O 1
ATOM 773 N N . ILE A 1 94 ? -19.956 -13.450 0.808 1.00 75.81 94 ILE A N 1
ATOM 774 C CA . ILE A 1 94 ? -19.466 -12.124 1.187 1.00 75.81 94 ILE A CA 1
ATOM 775 C C . ILE A 1 94 ? -19.574 -11.978 2.707 1.00 75.81 94 ILE A C 1
ATOM 777 O O . ILE A 1 94 ? -20.610 -11.590 3.247 1.00 75.81 94 ILE A O 1
ATOM 781 N N . LEU A 1 95 ? -18.470 -12.232 3.406 1.00 76.12 95 LEU A N 1
ATOM 782 C CA . LEU A 1 95 ? -18.358 -11.963 4.838 1.00 76.12 95 LEU A CA 1
ATOM 783 C C . LEU A 1 95 ? -18.110 -10.464 5.083 1.00 76.12 95 LEU A C 1
ATOM 785 O O . LEU A 1 95 ? -17.008 -9.952 4.867 1.00 76.12 95 LEU A O 1
ATOM 789 N N . VAL A 1 96 ? -19.131 -9.747 5.565 1.00 81.44 96 VAL A N 1
ATOM 790 C CA . VAL A 1 96 ? -19.030 -8.317 5.910 1.00 81.44 96 VAL A CA 1
ATOM 791 C C . VAL A 1 96 ? -18.758 -8.144 7.404 1.00 81.44 96 VAL A C 1
ATOM 793 O O . VAL A 1 96 ? -19.658 -8.223 8.237 1.00 81.44 96 VAL A O 1
ATOM 796 N N . LEU A 1 97 ? -17.507 -7.840 7.755 1.00 79.19 97 LEU A N 1
ATOM 797 C CA . LEU A 1 97 ? -17.125 -7.467 9.119 1.00 79.19 97 LEU A CA 1
ATOM 798 C C . LEU A 1 97 ? -17.273 -5.950 9.304 1.00 79.19 97 LEU A C 1
ATOM 800 O O . LEU A 1 97 ? -16.478 -5.175 8.774 1.00 79.19 97 LEU A O 1
ATOM 804 N N . SER A 1 98 ? -18.276 -5.521 10.074 1.00 84.56 98 SER A N 1
ATOM 805 C CA . SER A 1 98 ? -18.518 -4.105 10.378 1.00 84.56 98 SER A C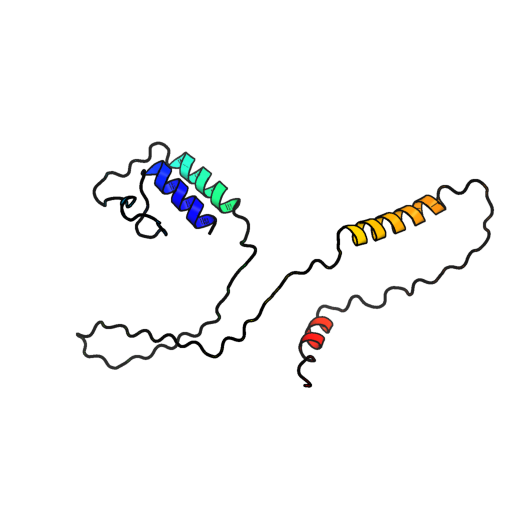A 1
ATOM 806 C C . SER A 1 98 ? -18.312 -3.816 11.860 1.00 84.56 98 SER A C 1
ATOM 808 O O . SER A 1 98 ? -18.999 -4.373 12.713 1.00 84.56 98 SER A O 1
ATOM 810 N N . HIS A 1 99 ? -17.424 -2.874 12.175 1.00 82.75 99 HIS A N 1
ATOM 811 C CA . HIS A 1 99 ? -17.281 -2.365 13.535 1.00 82.75 99 HIS A CA 1
ATOM 812 C C . HIS A 1 99 ? -18.447 -1.423 13.868 1.00 82.75 99 HIS A C 1
ATOM 814 O O . HIS A 1 99 ? -18.585 -0.361 13.260 1.00 82.75 99 HIS A O 1
ATOM 820 N N . LYS A 1 100 ? -19.276 -1.799 14.846 1.00 81.62 100 LYS A N 1
ATOM 821 C CA . LYS A 1 100 ? -20.307 -0.930 15.427 1.00 81.62 100 LYS A CA 1
ATOM 822 C C . LYS A 1 100 ? -19.862 -0.517 16.834 1.00 81.62 100 LYS A C 1
ATOM 824 O O . LYS A 1 100 ? -19.600 -1.407 17.643 1.00 81.62 100 LYS A O 1
ATOM 829 N N . PRO A 1 101 ? -19.741 0.788 17.142 1.00 81.50 101 PRO A N 1
ATOM 830 C CA . PRO A 1 101 ? -19.418 1.217 18.500 1.00 81.50 101 PRO A CA 1
ATOM 831 C C . PRO A 1 101 ? -20.522 0.752 19.461 1.00 81.50 101 PRO A C 1
ATOM 833 O O . PRO A 1 101 ? -21.701 0.871 19.142 1.00 81.50 101 PRO A O 1
ATOM 836 N N . GLN A 1 102 ? -20.138 0.211 20.622 1.00 76.94 102 GLN A N 1
ATOM 837 C CA . GLN A 1 102 ? -21.084 -0.322 21.617 1.00 76.94 102 GLN A CA 1
ATOM 838 C C . GLN A 1 102 ? -21.922 0.763 22.304 1.00 76.94 102 GLN A C 1
ATOM 840 O O . GLN A 1 102 ? -23.001 0.462 22.795 1.00 76.94 102 GLN A O 1
ATOM 845 N N . TYR A 1 103 ? -21.429 2.003 22.328 1.00 76.25 103 TYR A N 1
ATOM 846 C CA . TYR A 1 103 ? -22.109 3.141 22.936 1.00 76.25 103 TYR A CA 1
ATOM 847 C C . TYR A 1 103 ? -22.123 4.304 21.960 1.00 76.25 103 TYR A C 1
ATOM 849 O O . TYR A 1 103 ? -21.082 4.674 21.400 1.00 76.25 103 TYR A O 1
ATOM 857 N N . MET A 1 104 ? -23.288 4.916 21.783 1.00 75.88 104 MET A N 1
ATOM 858 C CA . MET A 1 104 ? -23.355 6.234 21.162 1.00 75.88 104 MET A CA 1
ATOM 859 C C . MET A 1 104 ? -22.905 7.291 22.178 1.00 75.88 104 MET A C 1
ATOM 861 O O . MET A 1 104 ? -23.071 7.115 23.383 1.00 75.88 104 MET A O 1
ATOM 865 N N . GLY A 1 105 ? -22.327 8.407 21.713 1.00 75.12 105 GLY A N 1
ATOM 866 C CA . GLY A 1 105 ? -21.772 9.435 22.609 1.00 75.12 105 GLY A CA 1
ATOM 867 C C . GLY A 1 105 ? -22.755 9.877 23.701 1.00 75.12 105 GLY A C 1
ATOM 868 O O . GLY A 1 105 ? -22.362 10.040 24.850 1.00 75.12 105 GLY A O 1
ATOM 869 N N . VAL A 1 106 ? -24.046 9.967 23.367 1.00 75.44 106 VAL A N 1
ATOM 870 C CA . VAL A 1 106 ? -25.128 10.327 24.298 1.00 75.44 106 VAL A CA 1
ATOM 871 C C . VAL A 1 106 ? -25.238 9.345 25.469 1.00 75.44 106 VAL A C 1
ATOM 873 O O . VAL A 1 106 ? -25.340 9.778 26.610 1.00 75.44 106 VAL A O 1
ATOM 876 N N . GLU A 1 107 ? -25.152 8.040 25.216 1.00 78.50 107 GLU A N 1
ATOM 877 C CA . GLU A 1 107 ? -25.266 7.003 26.250 1.00 78.50 107 GLU A CA 1
ATOM 878 C C . GLU A 1 107 ? -24.062 7.027 27.193 1.00 78.50 107 GLU A C 1
ATOM 880 O O . GLU A 1 107 ? -24.219 6.901 28.408 1.00 78.50 107 GLU A O 1
ATOM 885 N N . LEU A 1 108 ? -22.865 7.272 26.648 1.00 82.12 108 LEU A N 1
ATOM 886 C CA . LEU A 1 108 ? -21.648 7.426 27.441 1.00 82.12 108 LEU A CA 1
ATOM 887 C C . LEU A 1 108 ? -21.740 8.653 28.361 1.00 82.12 108 LEU A C 1
ATOM 889 O O . LEU A 1 108 ? -21.419 8.564 29.547 1.00 82.12 108 LEU A O 1
ATOM 893 N N . PHE A 1 109 ? -22.221 9.788 27.841 1.00 81.19 109 PHE A N 1
ATOM 894 C CA . PHE A 1 109 ? -22.422 10.998 28.640 1.00 81.19 109 PHE A CA 1
ATOM 895 C C . PHE A 1 109 ? -23.514 10.822 29.696 1.00 81.19 109 PHE A C 1
ATOM 897 O O . PHE A 1 109 ? -23.347 11.303 30.815 1.00 81.19 109 PHE A O 1
ATOM 904 N N . SER A 1 110 ? -24.595 10.103 29.392 1.00 83.06 110 SER A N 1
ATOM 905 C CA . SER A 1 110 ? -25.627 9.769 30.377 1.00 83.06 110 SER A CA 1
ATOM 906 C C . SER A 1 110 ? -25.105 8.838 31.470 1.00 83.06 110 SER A C 1
ATOM 908 O O . SER A 1 110 ? -25.416 9.055 32.639 1.00 83.06 110 SER A O 1
ATOM 910 N N . TYR A 1 111 ? -24.275 7.850 31.129 1.00 81.56 111 TYR A N 1
ATOM 911 C CA . TYR A 1 111 ? -23.671 6.944 32.107 1.00 81.56 111 TYR A CA 1
ATOM 912 C C . TYR A 1 111 ? -22.709 7.685 33.047 1.00 81.56 111 TYR A C 1
ATOM 914 O O . TYR A 1 111 ? -22.850 7.617 34.268 1.00 81.56 111 TYR A O 1
ATOM 922 N N . VAL A 1 112 ? -21.775 8.462 32.487 1.00 86.50 112 VAL A N 1
ATOM 923 C CA . VAL A 1 112 ? -20.818 9.257 33.276 1.00 86.50 112 VAL A CA 1
ATOM 924 C C . VAL A 1 112 ? -21.539 10.339 34.083 1.00 86.50 112 VAL A C 1
ATOM 926 O O . VAL A 1 112 ? -21.247 10.523 35.263 1.00 86.50 112 VAL A O 1
ATOM 929 N N . GLY A 1 113 ? -22.513 11.026 33.482 1.00 82.69 113 GLY A N 1
ATOM 930 C CA . GLY A 1 113 ? -23.313 12.059 34.139 1.00 82.69 113 GLY A CA 1
ATOM 931 C C . GLY A 1 113 ? -24.185 11.511 35.268 1.00 82.69 113 GLY A C 1
ATOM 932 O O . GLY A 1 113 ? -24.257 12.126 36.329 1.00 82.69 113 GLY A O 1
ATOM 933 N N . GLY A 1 114 ? -24.784 10.331 35.089 1.00 82.19 114 GLY A N 1
ATOM 934 C CA . GLY A 1 114 ? -25.536 9.640 36.137 1.00 82.19 114 GLY A CA 1
ATOM 935 C C . GLY A 1 114 ? -24.644 9.212 37.302 1.00 82.19 114 GLY A C 1
ATOM 936 O O . GLY A 1 114 ? -24.992 9.438 38.460 1.00 82.19 114 GLY A O 1
ATOM 937 N N . PHE A 1 115 ? -23.456 8.678 37.009 1.00 84.94 115 PHE A N 1
ATOM 938 C CA . PHE A 1 115 ? -22.494 8.270 38.036 1.00 84.94 115 PHE A CA 1
ATOM 939 C C . PHE A 1 115 ? -21.961 9.470 38.835 1.00 84.94 115 PHE A C 1
ATOM 941 O O . PHE A 1 115 ? -21.948 9.448 40.067 1.00 84.94 115 PHE A O 1
ATOM 948 N N . MET A 1 116 ? -21.596 10.552 38.139 1.00 84.69 116 MET A N 1
ATOM 949 C CA . MET A 1 116 ? -21.167 11.817 38.748 1.00 84.69 116 MET A CA 1
ATOM 950 C C . MET A 1 116 ? -22.298 12.478 39.548 1.00 84.69 116 MET A C 1
ATOM 952 O O . MET A 1 116 ? -22.058 12.986 40.641 1.00 84.69 116 MET A O 1
ATOM 956 N N . GLY A 1 117 ? -23.535 12.435 39.045 1.00 80.19 117 GLY A N 1
ATOM 957 C CA . GLY A 1 117 ? -24.719 12.952 39.734 1.00 80.19 117 GLY A CA 1
ATOM 958 C C . GLY A 1 117 ? -25.029 12.197 41.027 1.00 80.19 117 GLY A C 1
ATOM 959 O O . GLY A 1 117 ? -25.322 12.826 42.042 1.00 80.19 117 GLY A O 1
ATOM 960 N N . CYS A 1 118 ? -24.886 10.868 41.032 1.00 79.38 118 CYS A N 1
ATOM 961 C CA . CYS A 1 118 ? -25.030 10.052 42.241 1.00 79.38 118 CYS A CA 1
ATOM 962 C C . CYS A 1 118 ? -23.945 10.366 43.281 1.00 79.38 118 CYS A C 1
ATOM 964 O O . CYS A 1 118 ? -24.243 10.478 44.468 1.00 79.38 118 CYS A O 1
ATOM 966 N N . TRP A 1 119 ? -22.696 10.541 42.842 1.00 78.88 119 TRP A N 1
ATOM 967 C CA . TRP A 1 119 ? -21.581 10.877 43.730 1.00 78.88 119 TRP A CA 1
ATOM 968 C C . TRP A 1 119 ? -21.729 12.272 44.350 1.00 78.88 119 TRP A C 1
ATOM 970 O O . TRP A 1 119 ? -21.598 12.434 45.561 1.00 78.88 119 TRP A O 1
ATOM 980 N N . LEU A 1 120 ? -22.060 13.280 43.542 1.00 74.06 120 LEU A N 1
ATOM 981 C CA . LEU A 1 120 ? -22.195 14.662 44.008 1.00 74.06 120 LEU A CA 1
ATOM 982 C C . LEU A 1 120 ? -23.495 14.899 44.794 1.00 74.06 120 LEU A C 1
ATOM 984 O O . LEU A 1 120 ? -23.501 15.696 45.731 1.00 74.06 120 LEU A O 1
ATOM 988 N N . GLY A 1 121 ? -24.570 14.172 44.476 1.00 61.31 121 GLY A N 1
ATOM 989 C CA . GLY A 1 121 ? -25.834 14.205 45.220 1.00 61.31 121 GLY A CA 1
ATOM 990 C C . GLY A 1 121 ? -25.733 13.635 46.639 1.00 61.31 121 GLY A C 1
ATOM 991 O O . GLY A 1 121 ? -26.482 14.054 47.516 1.00 61.31 121 GLY A O 1
ATOM 992 N N . LEU A 1 122 ? -24.769 12.742 46.896 1.00 57.66 122 LEU A N 1
ATOM 993 C CA . LEU A 1 122 ? -24.430 12.275 48.247 1.00 57.66 122 LEU A CA 1
ATOM 994 C C . LEU A 1 122 ? -23.541 13.271 49.011 1.00 57.66 122 LEU A C 1
ATOM 996 O O . LEU A 1 122 ? -23.545 13.275 50.241 1.00 57.66 122 LEU A O 1
ATOM 1000 N N . CYS A 1 123 ? -22.799 14.129 48.306 1.00 53.78 123 CYS A N 1
ATOM 1001 C CA . CYS A 1 123 ? -21.906 15.117 48.915 1.00 53.78 123 CYS A CA 1
ATOM 1002 C C . CYS A 1 123 ? -22.584 16.464 49.228 1.00 53.78 123 CYS A C 1
ATOM 1004 O O . CYS A 1 123 ? -22.088 17.193 50.085 1.00 53.78 123 CYS A O 1
ATOM 1006 N N . VAL A 1 124 ? -23.703 16.806 48.575 1.00 50.12 124 VAL A N 1
ATOM 1007 C CA . VAL A 1 124 ? -24.385 18.110 48.722 1.00 50.12 124 VAL A CA 1
ATOM 1008 C C . VAL A 1 124 ? -25.841 17.931 49.177 1.00 50.12 124 VAL A C 1
ATOM 1010 O O . VAL A 1 124 ? -26.785 18.376 48.533 1.00 50.12 124 VAL A O 1
ATOM 1013 N N . GLY A 1 125 ? -26.042 17.264 50.313 1.00 48.44 125 GLY A N 1
ATOM 1014 C CA . GLY A 1 125 ? -27.297 17.331 51.065 1.00 48.44 125 GLY A CA 1
ATOM 1015 C C . GLY A 1 125 ? -27.185 18.372 52.186 1.00 48.44 125 GLY A C 1
ATOM 1016 O O . GLY A 1 125 ? -26.375 18.172 53.094 1.00 48.44 125 GLY A O 1
ATOM 1017 N N . PRO A 1 126 ? -27.957 19.476 52.182 1.00 50.19 126 PRO A N 1
ATOM 1018 C CA . PRO A 1 126 ? -27.954 20.426 53.283 1.00 50.19 126 PRO A CA 1
ATOM 1019 C C . PRO A 1 126 ? -28.853 19.877 54.398 1.00 50.19 126 PRO A C 1
ATOM 1021 O O . PRO A 1 126 ? -30.074 19.962 54.324 1.00 50.19 126 PRO A O 1
ATOM 1024 N N . GLY A 1 127 ? -28.254 19.305 55.441 1.00 52.88 127 GLY A N 1
ATOM 1025 C CA . GLY A 1 127 ? -28.969 18.944 56.668 1.00 52.88 127 GLY A CA 1
ATOM 1026 C C . GLY A 1 127 ? -28.884 17.461 57.007 1.00 52.88 127 GLY A C 1
ATOM 1027 O O . GLY A 1 127 ? -29.430 16.604 56.321 1.00 52.88 127 GLY A O 1
ATOM 1028 N N . GLY A 1 128 ? -28.188 17.170 58.104 1.00 54.41 128 GLY A N 1
ATOM 1029 C CA . GLY A 1 128 ? -27.961 15.819 58.590 1.00 54.41 128 GLY A CA 1
ATOM 1030 C C . GLY A 1 128 ? -29.227 15.050 58.974 1.00 54.41 128 GLY A C 1
ATOM 1031 O O . GLY A 1 128 ? -30.146 15.587 59.587 1.00 54.41 128 GLY A O 1
ATOM 1032 N N . ARG A 1 129 ? -29.204 13.753 58.665 1.00 42.66 129 ARG A N 1
ATOM 1033 C CA . ARG A 1 129 ? -29.629 12.604 59.488 1.00 42.66 129 ARG A CA 1
ATOM 1034 C C . ARG A 1 129 ? -29.287 11.332 58.699 1.00 42.66 129 ARG A C 1
ATOM 1036 O O . ARG A 1 129 ? -29.532 11.309 57.495 1.00 42.66 129 ARG A O 1
ATOM 1043 N N . PRO A 1 130 ? -28.776 10.260 59.332 1.00 47.38 130 PRO A N 1
ATOM 1044 C CA . PRO A 1 130 ? -28.630 8.963 58.683 1.00 47.38 130 PRO A CA 1
ATOM 1045 C C . PRO A 1 130 ? -30.015 8.301 58.635 1.00 47.38 130 PRO A C 1
ATOM 1047 O O . PRO A 1 130 ? -30.354 7.446 59.448 1.00 47.38 130 PRO A O 1
ATOM 1050 N N . GLY A 1 131 ? -30.874 8.788 57.743 1.00 40.59 131 GLY A N 1
ATOM 1051 C CA . GLY A 1 131 ? -32.166 8.182 57.449 1.00 40.59 131 GLY A CA 1
ATOM 1052 C C . GLY A 1 131 ? -31.971 7.153 56.351 1.00 40.59 131 GLY A C 1
ATOM 1053 O O . GLY A 1 131 ? -31.703 7.524 55.213 1.00 40.59 131 GLY A O 1
ATOM 1054 N N . GLY A 1 132 ? -32.048 5.874 56.715 1.00 50.84 132 GLY A N 1
ATOM 1055 C CA . GLY A 1 132 ? -31.904 4.759 55.792 1.00 50.84 132 GLY A CA 1
ATOM 1056 C C . GLY A 1 132 ? -32.807 4.908 54.572 1.00 50.84 132 GLY A C 1
ATOM 1057 O O . GLY A 1 132 ? -34.016 5.088 54.692 1.00 50.84 132 GLY A O 1
ATOM 1058 N N . VAL A 1 133 ? -32.208 4.781 53.395 1.00 44.84 133 VAL A N 1
ATOM 1059 C CA . VAL A 1 133 ? -32.930 4.470 52.170 1.00 44.84 133 VAL A CA 1
ATOM 1060 C C . VAL A 1 133 ? -32.213 3.292 51.547 1.00 44.84 133 VAL A C 1
ATOM 1062 O O . VAL A 1 133 ? -30.987 3.264 51.461 1.00 44.84 133 VAL A O 1
ATOM 1065 N N . ALA A 1 134 ? -33.026 2.290 51.237 1.00 40.69 134 ALA A N 1
ATOM 1066 C CA . ALA A 1 134 ? -32.671 0.995 50.708 1.00 40.69 134 ALA A CA 1
ATOM 1067 C C . ALA A 1 134 ? -31.444 1.052 49.795 1.00 40.69 134 ALA A C 1
ATOM 1069 O O . ALA A 1 134 ? -31.454 1.710 48.755 1.00 40.69 134 ALA A O 1
ATOM 1070 N N . ALA A 1 135 ? -30.427 0.270 50.154 1.00 41.41 135 ALA A N 1
ATOM 1071 C CA . ALA A 1 135 ? -29.564 -0.320 49.156 1.00 41.41 135 ALA A CA 1
ATOM 1072 C C . ALA A 1 135 ? -30.482 -1.072 48.182 1.00 41.41 135 ALA A C 1
ATOM 1074 O O . ALA A 1 135 ? -30.872 -2.215 48.430 1.00 41.41 135 ALA A O 1
ATOM 1075 N N . GLN A 1 136 ? -30.857 -0.426 47.077 1.00 41.84 136 GLN A N 1
ATOM 1076 C CA . GLN A 1 136 ? -31.096 -1.166 45.856 1.00 41.84 136 GLN A CA 1
ATOM 1077 C C . GLN A 1 136 ? -29.778 -1.892 45.618 1.00 41.84 136 GLN A C 1
ATOM 1079 O O . GLN A 1 136 ? -28.778 -1.297 45.218 1.00 41.84 136 GLN A O 1
ATOM 1084 N N . ARG A 1 137 ? -29.760 -3.176 45.992 1.00 36.66 137 ARG A N 1
ATOM 1085 C CA . ARG A 1 137 ? -28.818 -4.138 45.447 1.00 36.66 137 ARG A CA 1
ATOM 1086 C C . ARG A 1 137 ? -28.962 -3.997 43.941 1.00 36.66 137 ARG A C 1
ATOM 1088 O O . ARG A 1 137 ? -29.867 -4.575 43.349 1.00 36.66 137 ARG A O 1
ATOM 1095 N N . TYR A 1 138 ? -28.082 -3.215 43.332 1.00 41.94 138 TYR A N 1
ATOM 1096 C CA . TYR A 1 138 ? -27.641 -3.554 41.999 1.00 41.94 138 TYR A CA 1
ATOM 1097 C C . TYR A 1 138 ? -27.207 -5.017 42.105 1.00 41.94 138 TYR A C 1
ATOM 1099 O O . TYR A 1 138 ? -26.428 -5.329 43.018 1.00 41.94 138 TYR A O 1
ATOM 1107 N N . PRO A 1 139 ? -27.765 -5.938 41.302 1.00 35.66 139 PRO A N 1
ATOM 1108 C CA . PRO A 1 139 ? -27.170 -7.251 41.211 1.00 35.66 139 PRO A CA 1
ATOM 1109 C C . PRO A 1 139 ? -25.705 -7.008 40.866 1.00 35.66 139 PRO A C 1
ATOM 1111 O O . PRO A 1 139 ? -25.378 -6.346 39.879 1.00 35.66 139 PRO A O 1
ATOM 1114 N N . LEU A 1 140 ? -24.846 -7.445 41.785 1.00 40.44 140 LEU A N 1
ATOM 1115 C CA . LEU A 1 140 ? -23.428 -7.589 41.553 1.00 40.44 140 LEU A CA 1
ATOM 1116 C C . LEU A 1 140 ? -23.309 -8.289 40.208 1.00 40.44 140 LEU A C 1
ATOM 1118 O O . LEU A 1 140 ? -23.870 -9.361 40.009 1.00 40.44 140 LEU A O 1
ATOM 1122 N N . GLN A 1 141 ? -22.664 -7.583 39.296 1.00 46.84 141 GLN A N 1
ATOM 1123 C CA . GLN A 1 141 ? -22.205 -8.029 38.003 1.00 46.84 141 GLN A CA 1
ATOM 1124 C C . GLN A 1 141 ? -21.733 -9.487 38.092 1.00 46.84 141 GLN A C 1
ATOM 1126 O O . GLN A 1 141 ? -20.621 -9.759 38.540 1.00 46.84 141 GLN A O 1
ATOM 1131 N N . GLU A 1 142 ? -22.594 -10.425 37.699 1.00 40.41 142 GLU A N 1
ATOM 1132 C CA . GLU A 1 142 ? -22.175 -11.789 37.429 1.00 40.41 142 GLU A CA 1
ATOM 1133 C C . GLU A 1 142 ? -21.611 -11.820 36.013 1.00 40.41 142 GLU A C 1
ATOM 1135 O O . GLU A 1 142 ? -22.289 -11.532 35.029 1.00 40.41 142 GLU A O 1
ATOM 1140 N N . SER A 1 143 ? -20.330 -12.178 35.960 1.00 41.94 143 SER A N 1
ATOM 1141 C CA . SER A 1 143 ? -19.578 -12.637 34.795 1.00 41.94 143 SER A CA 1
ATOM 1142 C C . SER A 1 143 ? -19.419 -11.647 33.638 1.00 41.94 143 SER A C 1
ATOM 1144 O O . SER A 1 143 ? -20.245 -11.511 32.742 1.00 41.94 143 SER A O 1
ATOM 1146 N N . ILE A 1 144 ? -18.232 -11.044 33.593 1.00 51.03 144 ILE A N 1
ATOM 1147 C CA . ILE A 1 144 ? -17.522 -10.884 32.323 1.00 51.03 144 ILE A CA 1
ATOM 1148 C C . ILE A 1 144 ? -17.314 -12.314 31.789 1.00 51.03 144 ILE A C 1
ATOM 1150 O O . ILE A 1 144 ? -16.617 -13.074 32.467 1.00 51.03 144 ILE A O 1
ATOM 1154 N N . PRO A 1 145 ? -17.906 -12.718 30.649 1.00 43.94 145 PRO A N 1
ATOM 1155 C CA . PRO A 1 145 ? -17.628 -14.031 30.090 1.00 43.94 145 PRO A CA 1
ATOM 1156 C C . PRO A 1 145 ? -16.147 -14.092 29.730 1.00 43.94 145 PRO A C 1
ATOM 1158 O O . PRO A 1 145 ? -15.585 -13.167 29.129 1.00 43.94 145 PRO A O 1
ATOM 1161 N N . SER A 1 146 ? -15.489 -15.170 30.146 1.00 49.97 146 SER A N 1
ATOM 1162 C CA . SER A 1 146 ? -14.104 -15.403 29.751 1.00 49.97 146 SER A CA 1
ATOM 1163 C C . SER A 1 146 ? -14.036 -15.578 28.230 1.00 49.97 146 SER A C 1
ATOM 1165 O O . SER A 1 146 ? -15.016 -15.948 27.585 1.00 49.97 146 SER A O 1
ATOM 1167 N N . LYS A 1 147 ? -12.863 -15.337 27.639 1.00 50.06 147 LYS A N 1
ATOM 1168 C CA . LYS A 1 147 ? -12.616 -15.439 26.189 1.00 50.06 147 LYS A CA 1
ATOM 1169 C C . LYS A 1 147 ? -13.090 -16.772 25.563 1.00 50.06 147 LYS A C 1
ATOM 1171 O O . LYS A 1 147 ? -13.336 -16.799 24.366 1.00 50.06 147 LYS A O 1
ATOM 1176 N N . ALA A 1 148 ? -13.255 -17.829 26.363 1.00 48.47 148 ALA A N 1
ATOM 1177 C CA . ALA A 1 148 ? -13.754 -19.136 25.939 1.00 48.47 148 ALA A CA 1
ATOM 1178 C C . ALA A 1 148 ? -15.285 -19.195 25.720 1.00 48.47 148 ALA A C 1
ATOM 1180 O O . ALA A 1 148 ? -15.738 -19.919 24.842 1.00 48.47 148 ALA A O 1
ATOM 1181 N N . GLU A 1 149 ? -16.096 -18.407 26.437 1.00 46.56 149 GLU A N 1
ATOM 1182 C CA . GLU A 1 149 ? -17.568 -18.410 26.275 1.00 46.56 149 GLU A CA 1
ATOM 1183 C C . GLU A 1 149 ? -18.043 -17.609 25.051 1.00 46.56 149 GLU A C 1
ATOM 1185 O O . GLU A 1 149 ? -19.165 -17.791 24.574 1.00 46.56 149 GLU A O 1
ATOM 1190 N N . LEU A 1 150 ? -17.197 -16.721 24.516 1.00 47.66 150 LEU A N 1
ATOM 1191 C CA . LEU A 1 150 ? -17.503 -15.990 23.284 1.00 47.66 150 LEU A CA 1
ATOM 1192 C C . LEU A 1 150 ? -17.331 -16.858 22.026 1.00 47.66 150 LEU A C 1
ATOM 1194 O O . LEU A 1 150 ? -17.988 -16.583 21.027 1.00 47.66 150 LEU A O 1
ATOM 1198 N N . GLU A 1 151 ? -16.483 -17.892 22.064 1.00 48.25 151 GLU A N 1
ATOM 1199 C CA . GLU A 1 151 ? -16.269 -18.796 20.921 1.00 48.25 151 GLU A CA 1
ATOM 1200 C C . GLU A 1 151 ? -17.405 -19.820 20.765 1.00 48.25 151 GLU A C 1
ATOM 1202 O O . GLU A 1 151 ? -17.741 -20.193 19.643 1.00 48.25 151 GLU A O 1
ATOM 1207 N N . GLU A 1 152 ? -18.085 -20.200 21.851 1.00 46.38 152 GLU A N 1
ATOM 1208 C CA . GLU A 1 152 ? -19.188 -21.171 21.797 1.00 46.38 152 GLU A CA 1
ATOM 1209 C C . GLU A 1 152 ? -20.497 -20.561 21.254 1.00 46.38 152 GLU A C 1
ATOM 1211 O O . GLU A 1 152 ? -21.280 -21.231 20.581 1.00 46.38 152 GLU A O 1
ATOM 1216 N N . ARG A 1 153 ? -20.718 -19.251 21.448 1.00 43.38 153 ARG A N 1
ATOM 1217 C CA . ARG A 1 153 ? -21.899 -18.545 20.906 1.00 43.38 153 ARG A CA 1
ATOM 1218 C C . ARG A 1 153 ? -21.808 -18.219 19.414 1.00 43.38 153 ARG A C 1
ATOM 1220 O O . ARG A 1 153 ? -22.819 -17.848 18.826 1.00 43.38 153 ARG A O 1
ATOM 1227 N N . ILE A 1 154 ? -20.634 -18.366 18.802 1.00 47.19 154 ILE A N 1
ATOM 1228 C CA . ILE A 1 154 ? -20.453 -18.192 17.352 1.00 47.19 154 ILE A CA 1
ATOM 1229 C C . ILE A 1 154 ? -20.880 -19.463 16.589 1.00 47.19 154 ILE A C 1
ATOM 1231 O O . ILE A 1 154 ? -21.228 -19.372 15.418 1.00 47.19 154 ILE A O 1
ATOM 1235 N N . PHE A 1 155 ? -20.954 -20.626 17.250 1.00 39.94 155 PHE A N 1
ATOM 1236 C CA . PHE A 1 155 ? -21.317 -21.901 16.613 1.00 39.94 155 PHE A CA 1
ATOM 1237 C C . PHE A 1 155 ? -22.814 -22.255 16.648 1.00 39.94 155 PHE A C 1
ATOM 1239 O O . PHE A 1 155 ? -23.218 -23.234 16.028 1.00 39.94 155 PHE A O 1
ATOM 1246 N N . VAL A 1 156 ? -23.656 -21.473 17.333 1.00 44.00 156 VAL A N 1
ATOM 1247 C CA . VAL A 1 156 ? -25.107 -21.733 17.439 1.00 44.00 156 VAL A CA 1
ATOM 1248 C C . VAL A 1 156 ? -25.899 -20.576 16.830 1.00 44.00 156 VAL A C 1
ATOM 1250 O O . VAL A 1 156 ? -26.706 -19.918 17.478 1.00 44.00 156 VAL A O 1
ATOM 1253 N N . ALA A 1 157 ? -25.630 -20.302 15.560 1.00 41.53 157 ALA A N 1
ATOM 1254 C CA . ALA A 1 157 ? -26.538 -19.560 14.690 1.00 41.53 157 ALA A CA 1
ATOM 1255 C C . ALA A 1 157 ? -26.609 -20.227 13.308 1.00 41.53 157 ALA A C 1
ATOM 1257 O O . ALA A 1 157 ? -26.705 -19.553 12.292 1.00 41.53 157 ALA A O 1
ATOM 1258 N N . ASP A 1 158 ? -26.559 -21.560 13.289 1.00 47.03 158 ASP A N 1
ATOM 1259 C CA . ASP A 1 158 ? -26.999 -22.380 12.166 1.00 47.03 158 ASP A CA 1
ATOM 1260 C C . ASP A 1 158 ? -28.249 -23.133 12.626 1.00 47.03 158 ASP A C 1
ATOM 1262 O O . ASP A 1 158 ? -28.185 -24.035 13.464 1.00 47.03 158 ASP A O 1
ATOM 1266 N N . GLY A 1 159 ? -29.415 -22.699 12.149 1.00 42.41 159 GLY A N 1
ATOM 1267 C CA . GLY A 1 159 ? -30.678 -23.360 12.454 1.00 42.41 159 GLY A CA 1
ATOM 1268 C C . GLY A 1 159 ? -31.901 -22.468 12.285 1.00 42.41 159 GLY A C 1
ATOM 1269 O O . GLY A 1 159 ? -32.206 -21.657 13.153 1.00 42.41 159 GLY A O 1
ATOM 1270 N N . SER A 1 160 ? -32.660 -22.746 11.223 1.00 37.22 160 SER A N 1
ATOM 1271 C CA . SER A 1 160 ? -34.046 -22.332 10.939 1.00 37.22 160 SER A CA 1
ATOM 1272 C C . SER A 1 160 ? -34.281 -20.921 10.379 1.00 37.22 160 SER A C 1
ATOM 1274 O O . SER A 1 160 ? -34.567 -19.973 11.105 1.00 37.22 160 SER A O 1
ATOM 1276 N N . SER A 1 161 ? -34.379 -20.805 9.053 1.00 35.38 161 SER A N 1
ATOM 1277 C CA . SER A 1 161 ? -35.643 -20.965 8.295 1.00 35.38 161 SER A CA 1
ATOM 1278 C C . SER A 1 161 ? -35.423 -20.677 6.814 1.00 35.38 161 SER A C 1
ATOM 1280 O O . SER A 1 161 ? -34.723 -19.687 6.516 1.00 35.38 161 SER A O 1
#

pLDDT: mean 73.17, std 17.67, range [35.38, 95.38]

Foldseek 3Di:
DQLLVLVVVLCCQQQVADDPPHDDPDPVRHDDPPDPRGGPPVPVSVVVSVVSVVPDDPDPDDDDDDDDDDDDDDPDDPPDPDDDDDDDDDDDPDDDDDDDDPDDPVRVCVVVVVVVCVVVVVVDDPDDDPDDDDPPPPPDDDDPDPPVVVVVVVPPPPDDD

Radius of gyration: 31.19 Å; chains: 1; bounding box: 55×52×86 Å

Sequence (161 aa):
MCKENCMIYFSTTCYRCLWEVMMYNNPADKCNKSSDFFCERKEQMLQELGECRDNCKPDCVKFKYPYTIEEHTRIKDPKDSTIDIVVRVDEPEILVLSHKPQYMGVELFSYVGGFMGCWLGLCVGPGGRPGGVAAQRYPLQESIPSKAELEERIFVADGSS

Secondary structure (DSSP, 8-state):
-HHHHHHHHHHHHHHSSB-TTS--S-GGGBPPTTS----TTHHHHHHHHHHHHHS-PPPSS----------------TT----------------------SS-HHHHHHHHHHHHHHHHHHH--SS----------PPP------TTHHHHTTSS-----